Protein AF-A0A172ZKB2-F1 (afdb_monomer_lite)

Structure (mmCIF, N/CA/C/O backbone):
data_AF-A0A172ZKB2-F1
#
_entry.id   AF-A0A172ZKB2-F1
#
loop_
_atom_site.group_PDB
_atom_site.id
_atom_site.type_symbol
_atom_site.label_atom_id
_atom_site.label_alt_id
_atom_site.label_comp_id
_atom_site.label_asym_id
_atom_site.label_entity_id
_atom_site.label_seq_id
_atom_site.pdbx_PDB_ins_code
_atom_site.Cartn_x
_atom_site.Cartn_y
_atom_site.Cartn_z
_atom_site.occupancy
_atom_site.B_iso_or_equiv
_atom_site.auth_seq_id
_atom_site.auth_comp_id
_atom_site.auth_asym_id
_atom_site.auth_atom_id
_atom_site.pdbx_PDB_model_num
ATOM 1 N N . MET A 1 1 ? -13.747 -9.080 -24.572 1.00 35.06 1 MET A N 1
ATOM 2 C CA . MET A 1 1 ? -14.391 -10.137 -23.764 1.00 35.06 1 MET A CA 1
ATOM 3 C C . MET A 1 1 ? -13.462 -10.440 -22.599 1.00 35.06 1 MET A C 1
ATOM 5 O O . MET A 1 1 ? -12.469 -11.121 -22.793 1.00 35.06 1 MET A O 1
ATOM 9 N N . LEU A 1 2 ? -13.696 -9.823 -21.439 1.00 40.69 2 LEU A N 1
ATOM 10 C CA . LEU A 1 2 ? -12.913 -10.092 -20.231 1.00 40.69 2 LEU A CA 1
ATOM 11 C C . LEU A 1 2 ? -13.507 -11.337 -19.572 1.00 40.69 2 LEU A C 1
ATOM 13 O O . LEU A 1 2 ? -14.699 -11.358 -19.260 1.00 40.69 2 LEU A O 1
ATOM 17 N N . LEU A 1 3 ? -12.699 -12.386 -19.436 1.00 42.94 3 LEU A N 1
ATOM 18 C CA . LEU A 1 3 ? -13.095 -13.616 -18.763 1.00 42.94 3 LEU A CA 1
ATOM 19 C C . LEU A 1 3 ? -13.333 -13.290 -17.284 1.00 42.94 3 LEU A C 1
ATOM 21 O O . LEU A 1 3 ? -12.391 -13.045 -16.534 1.00 42.94 3 LEU A O 1
ATOM 25 N N . LYS A 1 4 ? -14.605 -13.267 -16.874 1.00 50.28 4 LYS A N 1
ATOM 26 C CA . LYS A 1 4 ? -14.997 -13.319 -15.465 1.00 50.28 4 LYS A CA 1
ATOM 27 C C . LYS A 1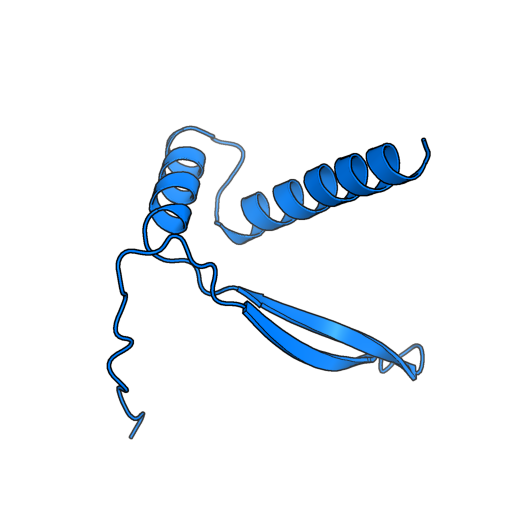 4 ? -14.665 -14.721 -14.955 1.00 50.28 4 LYS A C 1
ATOM 29 O O . LYS A 1 4 ? -15.484 -15.626 -15.055 1.00 50.28 4 LYS A O 1
ATOM 34 N N . GLY A 1 5 ? -13.432 -14.915 -14.502 1.00 48.09 5 GLY A N 1
ATOM 35 C CA . GLY A 1 5 ? -13.091 -16.058 -13.667 1.00 48.09 5 GLY A CA 1
ATOM 36 C C . GLY A 1 5 ? -13.657 -15.805 -12.277 1.00 48.09 5 GLY A C 1
ATOM 37 O O . GLY A 1 5 ? -13.295 -14.813 -11.647 1.00 48.09 5 GLY A O 1
ATOM 38 N N . ASP A 1 6 ? -14.566 -16.662 -11.818 1.00 45.00 6 ASP A N 1
ATOM 39 C CA . ASP A 1 6 ? -15.103 -16.588 -10.463 1.00 45.00 6 ASP A CA 1
ATOM 40 C C . ASP A 1 6 ? -13.961 -16.768 -9.453 1.00 45.00 6 ASP A C 1
ATOM 42 O O . ASP A 1 6 ? -13.422 -17.864 -9.268 1.00 45.00 6 ASP A O 1
ATOM 46 N N . VAL A 1 7 ? -13.573 -15.679 -8.787 1.00 52.69 7 VAL A N 1
ATOM 47 C CA . VAL A 1 7 ? -12.654 -15.740 -7.650 1.00 52.69 7 VAL A CA 1
ATOM 48 C C . VAL A 1 7 ? -13.418 -16.372 -6.492 1.00 52.69 7 VAL A C 1
ATOM 50 O O . VAL A 1 7 ? -14.272 -15.753 -5.861 1.00 52.69 7 VAL A O 1
ATOM 53 N N . LYS A 1 8 ? -13.128 -17.644 -6.215 1.00 45.31 8 LYS A N 1
ATOM 54 C CA . LYS A 1 8 ? -13.719 -18.374 -5.093 1.00 45.31 8 LYS A CA 1
ATOM 55 C C . LYS A 1 8 ? -13.086 -17.882 -3.785 1.00 45.31 8 LYS A C 1
ATOM 57 O O . LYS A 1 8 ? -12.034 -18.367 -3.369 1.00 45.31 8 LYS A O 1
ATOM 62 N N . VAL A 1 9 ? -13.720 -16.907 -3.132 1.00 48.56 9 VAL A N 1
ATOM 63 C CA . VAL A 1 9 ? -13.295 -16.395 -1.819 1.00 48.56 9 VAL A CA 1
ATOM 64 C C . VAL A 1 9 ? -13.655 -17.416 -0.735 1.00 48.56 9 VAL A C 1
ATOM 66 O O . VAL A 1 9 ? -14.739 -17.412 -0.159 1.00 48.56 9 VAL A O 1
ATOM 69 N N . THR A 1 10 ? -12.745 -18.352 -0.469 1.00 42.53 10 THR A N 1
ATOM 70 C CA . THR A 1 10 ? -12.794 -19.194 0.738 1.00 42.53 10 THR A CA 1
ATOM 71 C C . THR A 1 10 ? -12.525 -18.340 1.980 1.00 42.53 10 THR A C 1
ATOM 73 O O . THR A 1 10 ? -11.593 -17.543 1.960 1.00 42.53 10 THR A O 1
ATOM 76 N N . GLN A 1 11 ? -13.304 -18.545 3.052 1.00 45.84 11 GLN A N 1
ATOM 77 C CA . GLN A 1 11 ? -13.205 -17.945 4.399 1.00 45.84 11 GLN A CA 1
ATOM 78 C C . GLN A 1 11 ? -11.841 -18.168 5.085 1.00 45.84 11 GLN A C 1
ATOM 80 O O . GLN A 1 11 ? -11.711 -18.848 6.097 1.00 45.84 11 GLN A O 1
ATOM 85 N N . ASN A 1 12 ? -10.799 -17.589 4.518 1.00 48.19 12 ASN A N 1
ATOM 86 C CA . ASN A 1 12 ? -9.466 -17.495 5.071 1.00 48.19 12 ASN A CA 1
ATOM 87 C C . ASN A 1 12 ? -9.067 -16.040 4.846 1.00 48.19 12 ASN A C 1
ATOM 89 O O . ASN A 1 12 ? -9.196 -15.557 3.724 1.00 48.19 12 ASN A O 1
ATOM 93 N N . ASN A 1 13 ? -8.634 -15.335 5.892 1.00 55.66 13 ASN A N 1
ATOM 94 C CA . ASN A 1 13 ? -8.156 -13.948 5.827 1.00 55.66 13 ASN A CA 1
ATOM 95 C C . ASN A 1 13 ? -6.856 -13.864 4.994 1.00 55.66 13 ASN A C 1
ATOM 97 O O . ASN A 1 13 ? -5.788 -13.569 5.521 1.00 55.66 13 ASN A O 1
ATOM 101 N N . LYS A 1 14 ? -6.912 -14.218 3.713 1.00 61.19 14 LYS A N 1
ATOM 102 C CA . LYS A 1 14 ? -5.779 -14.244 2.799 1.00 61.19 14 LYS A CA 1
ATOM 103 C C . LYS A 1 14 ? -5.766 -12.932 2.039 1.00 61.19 14 LYS A C 1
ATOM 105 O O . LYS A 1 14 ? -6.711 -12.609 1.327 1.00 61.19 14 LYS A O 1
ATOM 110 N N . LEU A 1 15 ? -4.686 -12.188 2.228 1.00 80.44 15 LEU A N 1
ATOM 111 C CA . LEU A 1 15 ? -4.344 -11.054 1.391 1.00 80.44 15 LEU A CA 1
ATOM 112 C C . LEU A 1 15 ? -3.844 -11.594 0.051 1.00 80.44 15 LEU A C 1
ATOM 114 O O . LEU A 1 15 ? -2.912 -12.397 0.028 1.00 80.44 15 LEU A O 1
ATOM 118 N N . ASN A 1 16 ? -4.466 -11.174 -1.046 1.00 84.94 16 ASN A N 1
ATOM 119 C CA . ASN A 1 16 ? -3.998 -11.525 -2.381 1.00 84.94 16 ASN A CA 1
ATOM 120 C C . ASN A 1 16 ? -3.047 -10.432 -2.870 1.00 84.94 16 ASN A C 1
ATOM 122 O O . ASN A 1 16 ? -3.438 -9.268 -2.987 1.00 84.94 16 ASN A O 1
ATOM 126 N N . LEU A 1 17 ? -1.807 -10.835 -3.140 1.00 89.00 17 LEU A N 1
ATOM 127 C CA . LEU A 1 17 ? -0.727 -9.977 -3.608 1.00 89.00 17 LEU A CA 1
ATOM 128 C C . LEU A 1 17 ? -0.217 -10.496 -4.948 1.00 89.00 17 LEU A C 1
ATOM 130 O O . LEU A 1 17 ? -0.009 -11.699 -5.107 1.00 89.00 17 LEU A O 1
ATOM 134 N N . LEU A 1 18 ? -0.004 -9.584 -5.888 1.00 89.56 18 LEU A N 1
ATOM 135 C CA . LEU A 1 18 ? 0.716 -9.838 -7.132 1.00 89.56 18 LEU A CA 1
ATOM 136 C C . LEU A 1 18 ? 1.988 -8.999 -7.102 1.00 89.56 18 LEU A C 1
ATOM 138 O O . LEU A 1 18 ? 1.916 -7.823 -6.747 1.00 89.56 18 LEU A O 1
ATOM 142 N N . SER A 1 19 ? 3.127 -9.583 -7.462 1.00 91.62 19 SER A N 1
ATOM 143 C CA . SER A 1 19 ? 4.372 -8.837 -7.618 1.00 91.62 19 SER A CA 1
ATOM 144 C C . SER A 1 19 ? 4.887 -8.920 -9.045 1.00 91.62 19 SER A C 1
ATOM 146 O O . SER A 1 19 ? 4.818 -9.960 -9.703 1.00 91.62 19 SER A O 1
ATOM 148 N N . GLU A 1 20 ? 5.388 -7.789 -9.521 1.00 93.31 20 GLU A N 1
ATOM 149 C CA . GLU A 1 20 ? 5.985 -7.627 -10.839 1.00 93.31 20 GLU A CA 1
ATOM 150 C C . GLU A 1 20 ? 7.299 -6.860 -10.692 1.00 93.31 20 GLU A C 1
ATOM 152 O O . GLU A 1 20 ? 7.439 -5.989 -9.832 1.00 93.31 20 GLU A O 1
ATOM 157 N N . LYS A 1 21 ? 8.284 -7.192 -11.527 1.00 94.25 21 LYS A N 1
ATOM 158 C CA . LYS A 1 21 ? 9.559 -6.478 -11.574 1.00 94.25 21 LYS A CA 1
ATOM 159 C C . LYS A 1 21 ? 9.545 -5.453 -12.698 1.00 94.25 21 LYS A C 1
ATOM 161 O O . LYS A 1 21 ? 9.228 -5.775 -13.840 1.00 94.25 21 LYS A O 1
ATOM 166 N N . PHE A 1 22 ? 9.961 -4.245 -12.366 1.00 93.00 22 PHE A N 1
ATOM 167 C CA . PHE A 1 22 ? 10.119 -3.113 -13.265 1.00 93.00 22 PHE A CA 1
ATOM 168 C C . PHE A 1 22 ? 11.587 -2.705 -13.301 1.00 93.00 22 PHE A C 1
ATOM 170 O O . PHE A 1 22 ? 12.340 -3.005 -12.380 1.00 93.00 22 PHE A O 1
ATOM 177 N N . VAL A 1 23 ? 12.000 -1.991 -14.342 1.00 92.81 23 VAL A N 1
ATOM 178 C CA . VAL A 1 23 ? 13.318 -1.352 -14.387 1.00 92.81 23 VAL A CA 1
ATOM 179 C C . VAL A 1 23 ? 13.104 0.150 -14.312 1.00 92.81 23 VAL A C 1
ATOM 181 O O . VAL A 1 23 ? 12.347 0.713 -15.104 1.00 92.81 23 VAL A O 1
ATOM 184 N N . ASN A 1 24 ? 13.753 0.801 -13.350 1.00 92.06 24 ASN A N 1
ATOM 185 C CA . ASN A 1 24 ? 13.768 2.252 -13.258 1.00 92.06 24 ASN A CA 1
ATOM 186 C C . ASN A 1 24 ? 14.502 2.824 -14.479 1.00 92.06 24 ASN A C 1
ATOM 188 O O . ASN A 1 24 ? 15.682 2.539 -14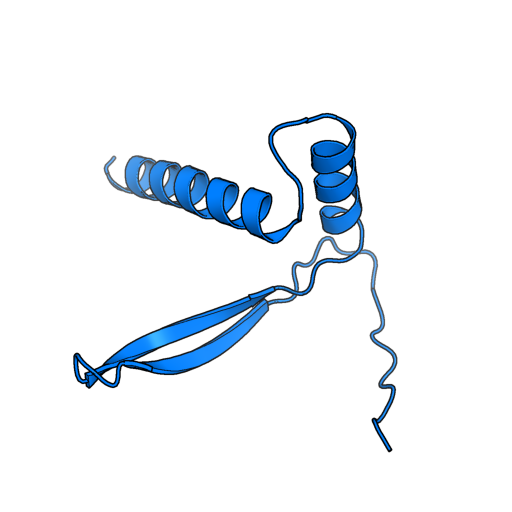.678 1.00 92.06 24 ASN A O 1
ATOM 192 N N . ALA A 1 25 ? 13.822 3.642 -15.278 1.00 89.06 25 ALA A N 1
ATOM 193 C CA . ALA A 1 25 ? 14.398 4.208 -16.496 1.00 89.06 25 ALA A CA 1
ATOM 194 C C . ALA A 1 25 ? 15.550 5.198 -16.231 1.00 89.06 25 ALA A C 1
ATOM 196 O O . ALA A 1 25 ? 16.406 5.374 -17.093 1.00 89.06 25 ALA A O 1
ATOM 197 N N . GLU A 1 26 ? 15.589 5.828 -15.055 1.00 93.00 26 GLU A N 1
ATOM 198 C CA . GLU A 1 26 ? 16.607 6.813 -14.679 1.00 93.00 26 GLU A CA 1
ATOM 199 C C . GLU A 1 26 ? 17.843 6.155 -14.055 1.00 93.00 26 GLU A C 1
ATOM 201 O O . GLU A 1 26 ? 18.969 6.562 -14.335 1.00 93.00 26 GLU A O 1
ATOM 206 N N . THR A 1 27 ? 17.650 5.131 -13.215 1.00 93.38 27 THR A N 1
ATOM 207 C CA . THR A 1 27 ? 18.749 4.492 -12.463 1.00 93.38 27 THR A CA 1
ATOM 208 C C . THR A 1 27 ? 19.187 3.140 -13.025 1.00 93.38 27 THR A C 1
ATOM 210 O O . THR A 1 27 ? 20.238 2.632 -12.636 1.00 93.38 27 THR A O 1
ATOM 213 N N . GLY A 1 28 ? 18.391 2.526 -13.905 1.00 93.12 28 GLY A N 1
ATOM 214 C CA . GLY A 1 28 ? 18.611 1.171 -14.422 1.00 93.12 28 GLY A CA 1
ATOM 215 C C . GLY A 1 28 ? 18.389 0.053 -13.395 1.00 93.12 28 GLY A C 1
ATOM 216 O O . GLY A 1 28 ? 18.667 -1.107 -13.691 1.00 93.12 28 GLY A O 1
ATOM 217 N N . GLN A 1 29 ? 17.916 0.376 -12.187 1.00 95.25 29 GLN A N 1
ATOM 218 C CA . GLN A 1 29 ? 17.722 -0.598 -11.110 1.00 95.25 29 GLN A CA 1
ATOM 219 C C . GLN A 1 29 ? 16.388 -1.340 -11.231 1.00 95.25 29 GLN A C 1
ATOM 221 O O . GLN A 1 29 ? 15.381 -0.757 -11.635 1.00 95.25 29 GLN A O 1
ATOM 226 N N . GLU A 1 30 ? 16.370 -2.612 -10.822 1.00 93.94 30 GLU A N 1
ATOM 227 C CA . GLU A 1 30 ? 15.125 -3.367 -10.664 1.00 93.94 30 GLU A CA 1
ATOM 228 C C . GLU A 1 30 ? 14.304 -2.810 -9.490 1.00 93.94 30 GLU A C 1
ATOM 230 O O . GLU A 1 30 ? 14.814 -2.638 -8.383 1.00 93.94 30 GLU A O 1
ATOM 235 N N . ILE A 1 31 ? 13.021 -2.558 -9.733 1.00 93.5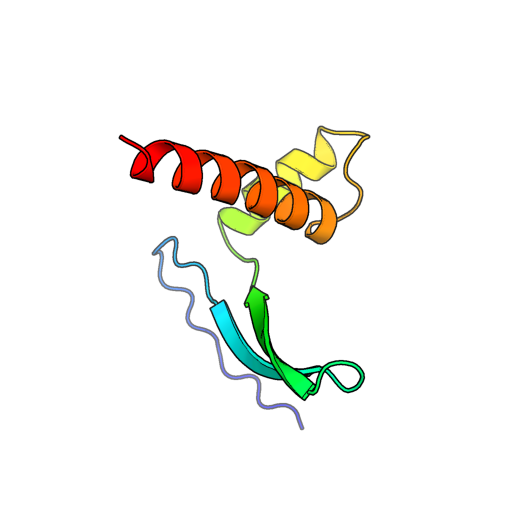0 31 ILE A N 1
ATOM 236 C CA . ILE A 1 31 ? 12.022 -2.157 -8.743 1.00 93.50 31 ILE A CA 1
ATOM 237 C C . ILE A 1 31 ? 10.969 -3.258 -8.672 1.00 93.50 31 ILE A C 1
ATOM 239 O O . ILE A 1 31 ? 10.438 -3.680 -9.695 1.00 93.50 31 ILE A O 1
ATOM 243 N N . GLU A 1 32 ? 10.623 -3.696 -7.468 1.00 92.44 32 GLU A N 1
ATOM 244 C CA . GLU A 1 32 ? 9.478 -4.579 -7.262 1.00 92.44 32 GLU A CA 1
ATOM 245 C C . GLU A 1 32 ? 8.210 -3.743 -7.060 1.00 92.44 32 GLU A C 1
ATOM 247 O O . GLU A 1 32 ? 8.115 -2.943 -6.128 1.00 92.44 32 GLU A O 1
ATOM 252 N N . GLY A 1 33 ? 7.238 -3.907 -7.955 1.00 91.81 33 GLY A N 1
ATOM 253 C CA . GLY A 1 33 ? 5.896 -3.364 -7.791 1.00 91.81 33 GLY A CA 1
ATOM 254 C C . GLY A 1 33 ? 4.971 -4.432 -7.229 1.00 91.81 33 GLY A C 1
ATOM 255 O O . GLY A 1 33 ? 4.970 -5.572 -7.688 1.00 91.81 33 GLY A O 1
ATOM 256 N N . VAL A 1 34 ? 4.172 -4.056 -6.233 1.00 91.50 34 VAL A N 1
ATOM 257 C CA . VAL A 1 34 ? 3.223 -4.954 -5.572 1.00 91.50 34 VAL A CA 1
ATOM 258 C C . VAL A 1 34 ? 1.812 -4.418 -5.769 1.00 91.50 34 VAL A C 1
ATOM 260 O O . VAL A 1 34 ? 1.5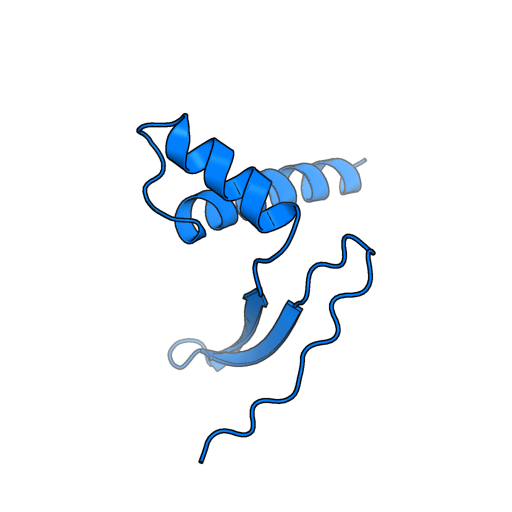01 -3.301 -5.361 1.00 91.50 34 VAL A O 1
ATOM 263 N N . THR A 1 35 ? 0.945 -5.231 -6.365 1.00 91.19 35 THR A N 1
ATOM 264 C CA . THR A 1 35 ? -0.494 -4.970 -6.451 1.00 91.19 35 THR A CA 1
ATOM 265 C C . THR A 1 35 ? -1.213 -5.735 -5.349 1.00 91.19 35 THR A C 1
ATOM 267 O O . THR A 1 35 ? -1.054 -6.949 -5.212 1.00 91.19 35 THR A O 1
ATOM 270 N N . ILE A 1 36 ? -2.031 -5.023 -4.574 1.00 90.00 36 ILE A N 1
ATOM 271 C CA . ILE A 1 36 ? -2.804 -5.580 -3.462 1.00 90.00 36 ILE A CA 1
ATOM 272 C C . ILE A 1 36 ? -4.280 -5.603 -3.840 1.00 90.00 36 ILE A C 1
ATOM 274 O O . ILE A 1 36 ? -4.877 -4.557 -4.091 1.00 90.00 36 ILE A O 1
ATOM 278 N N . MET A 1 37 ? -4.890 -6.787 -3.824 1.00 90.75 37 MET A N 1
ATOM 279 C CA . MET A 1 37 ? -6.338 -6.914 -3.980 1.00 90.75 37 MET A CA 1
ATOM 280 C C . MET A 1 37 ? -7.003 -6.816 -2.607 1.00 90.75 37 MET A C 1
ATOM 282 O O . MET A 1 37 ? -6.816 -7.675 -1.742 1.00 90.75 37 MET A O 1
ATOM 286 N N . VAL A 1 38 ? -7.779 -5.751 -2.411 1.00 90.50 38 VAL A N 1
ATOM 287 C CA . VAL A 1 38 ? -8.456 -5.443 -1.147 1.00 90.50 38 VAL A CA 1
ATOM 288 C C . VAL A 1 38 ? -9.883 -5.986 -1.175 1.00 90.50 38 VAL A C 1
ATOM 290 O O . VAL A 1 38 ? -10.737 -5.459 -1.884 1.00 90.50 38 VAL A O 1
ATOM 293 N N . ASP A 1 39 ? -10.151 -7.017 -0.375 1.00 87.69 39 ASP A N 1
ATOM 294 C CA . ASP A 1 39 ? -11.486 -7.605 -0.227 1.00 87.69 39 ASP A CA 1
ATOM 295 C C . ASP A 1 39 ? -11.718 -8.138 1.204 1.00 87.69 39 ASP A C 1
ATOM 297 O O . ASP A 1 39 ? -10.811 -8.168 2.048 1.00 87.69 39 ASP A O 1
ATOM 301 N N . GLY A 1 40 ? -12.954 -8.532 1.506 1.00 89.19 40 GLY A N 1
ATOM 302 C CA . GLY A 1 40 ? -13.343 -9.183 2.751 1.00 89.19 40 GLY A CA 1
ATOM 303 C C . GLY A 1 40 ? -13.076 -8.321 3.984 1.00 89.19 40 GLY A C 1
ATOM 304 O O . GLY A 1 40 ? -13.418 -7.140 4.032 1.00 89.19 40 GLY A O 1
ATOM 305 N N . LYS A 1 41 ? -12.468 -8.918 5.016 1.00 89.56 41 LYS A N 1
ATOM 306 C CA . LYS A 1 41 ? -12.227 -8.233 6.297 1.00 89.56 41 LYS A CA 1
ATOM 307 C C . LYS A 1 41 ? -11.243 -7.071 6.188 1.00 89.56 41 LYS A C 1
ATOM 309 O O . LYS A 1 41 ? -11.388 -6.107 6.930 1.00 89.56 41 LYS A O 1
ATOM 314 N N . LEU A 1 42 ? -10.272 -7.141 5.273 1.00 90.00 42 LEU A N 1
ATOM 315 C CA . LEU A 1 42 ? -9.353 -6.026 5.051 1.00 90.00 42 LEU A CA 1
ATOM 316 C C . LEU A 1 42 ? -10.106 -4.822 4.491 1.00 90.00 42 LEU A C 1
ATOM 318 O O . LEU A 1 42 ? -9.945 -3.719 5.001 1.00 90.00 42 LEU A O 1
ATOM 322 N N . LYS A 1 43 ? -10.976 -5.048 3.499 1.00 93.25 43 LYS A N 1
ATOM 323 C CA . LYS A 1 43 ? -11.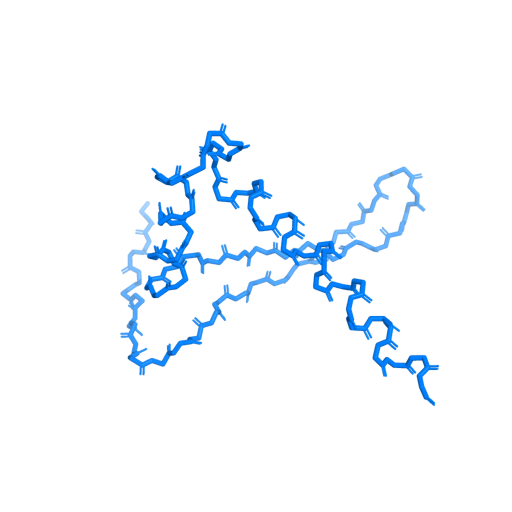843 -3.997 2.960 1.00 93.25 43 LYS A CA 1
ATOM 324 C C . LYS A 1 43 ? -12.691 -3.365 4.064 1.00 93.25 43 LYS A C 1
ATOM 326 O O . LYS A 1 43 ? -12.698 -2.151 4.193 1.00 93.25 43 LYS A O 1
ATOM 331 N N . GLN A 1 44 ? -13.340 -4.185 4.895 1.00 94.31 44 GLN A N 1
ATOM 332 C CA . GLN A 1 44 ? -14.158 -3.696 6.011 1.00 94.31 44 GLN A CA 1
ATOM 333 C C . GLN A 1 44 ? -13.348 -2.846 6.998 1.00 94.31 44 GLN A C 1
ATOM 335 O O . GLN A 1 44 ? -13.822 -1.805 7.435 1.00 94.31 44 GLN A O 1
ATOM 340 N N . ALA A 1 45 ? -12.122 -3.258 7.329 1.00 93.12 45 ALA A N 1
ATOM 341 C CA . ALA A 1 45 ? -11.251 -2.482 8.208 1.00 93.12 45 ALA A CA 1
ATOM 342 C C . ALA A 1 45 ? -10.868 -1.128 7.587 1.00 93.12 45 ALA A C 1
ATOM 344 O O . ALA A 1 45 ? -10.945 -0.106 8.263 1.00 93.12 45 ALA A O 1
ATOM 345 N N . LEU A 1 46 ? -10.506 -1.106 6.301 1.00 94.88 46 LEU A N 1
ATOM 346 C CA . LEU A 1 46 ? -10.171 0.133 5.593 1.00 94.88 46 LEU A CA 1
ATOM 347 C C . LEU A 1 46 ? -11.390 1.056 5.439 1.00 94.88 46 LEU A C 1
ATOM 349 O O . LEU A 1 46 ? -11.259 2.260 5.633 1.00 94.88 46 LEU A O 1
ATOM 353 N N . ASP A 1 47 ? -12.575 0.501 5.168 1.00 96.06 47 ASP A N 1
ATOM 354 C CA . ASP A 1 47 ? -13.840 1.247 5.136 1.00 96.06 47 ASP A CA 1
ATOM 355 C C . ASP A 1 47 ? -14.134 1.923 6.475 1.00 96.06 47 ASP A C 1
ATOM 357 O O . ASP A 1 47 ? -14.547 3.080 6.511 1.00 96.06 47 ASP A O 1
ATOM 361 N N . ILE A 1 48 ? -13.928 1.216 7.588 1.00 96.81 48 ILE A N 1
ATOM 362 C CA . ILE A 1 48 ? -14.116 1.780 8.929 1.00 96.81 48 ILE A CA 1
ATOM 363 C C . ILE A 1 48 ? -13.168 2.963 9.143 1.00 96.81 48 ILE A C 1
ATOM 365 O O . ILE A 1 48 ? -13.617 4.002 9.616 1.00 96.81 48 ILE A O 1
ATOM 369 N N . ILE A 1 49 ? -11.894 2.828 8.762 1.00 96.06 49 ILE A N 1
ATOM 370 C CA . ILE A 1 49 ? -10.893 3.894 8.914 1.00 96.06 49 ILE A CA 1
ATOM 371 C C . ILE A 1 49 ? -11.285 5.131 8.098 1.00 96.06 49 ILE A C 1
ATOM 373 O O . ILE A 1 49 ? -11.292 6.223 8.656 1.00 96.06 49 ILE A O 1
ATOM 377 N N . ILE A 1 50 ? -11.666 4.968 6.824 1.00 96.44 50 ILE A N 1
ATOM 378 C CA . ILE A 1 50 ? -12.129 6.093 5.988 1.00 96.44 50 ILE A CA 1
ATOM 379 C C . ILE A 1 50 ? -13.355 6.767 6.607 1.00 96.44 50 ILE A C 1
ATOM 381 O O . ILE A 1 50 ? -13.430 7.986 6.666 1.00 96.44 50 ILE A O 1
ATOM 385 N N . ASN A 1 51 ? -14.326 5.990 7.086 1.00 96.19 51 ASN A N 1
ATOM 386 C CA . ASN A 1 51 ? -15.570 6.557 7.613 1.00 96.19 51 ASN A CA 1
ATOM 387 C C . ASN A 1 51 ? -15.406 7.246 8.977 1.00 96.19 51 ASN A C 1
ATOM 389 O O . ASN A 1 51 ? -16.301 7.978 9.394 1.00 96.19 51 ASN A O 1
ATOM 393 N N . GLN A 1 52 ? -14.320 6.969 9.701 1.00 95.38 52 GLN A N 1
ATOM 394 C CA . GLN A 1 52 ? -14.086 7.479 11.056 1.00 95.38 52 GLN A CA 1
ATOM 395 C C . GLN A 1 52 ? -12.971 8.523 11.135 1.00 95.38 52 GLN A C 1
ATOM 397 O O . GLN A 1 52 ? -12.802 9.131 12.190 1.00 95.38 52 GLN A O 1
ATOM 402 N N . SER A 1 53 ? -12.218 8.732 10.056 1.00 91.88 53 SER A N 1
ATOM 403 C CA . SER A 1 53 ? -11.108 9.678 10.005 1.00 91.88 53 SER A CA 1
ATOM 404 C C . SER A 1 53 ? -11.320 10.698 8.894 1.00 91.88 53 SER A C 1
ATOM 406 O O . SER A 1 53 ? -11.553 10.330 7.749 1.00 91.88 53 SER A O 1
ATOM 408 N N . GLU A 1 54 ? -11.166 11.981 9.215 1.00 92.25 54 GLU A N 1
ATOM 409 C CA . GLU A 1 54 ? -11.121 13.052 8.209 1.00 92.25 54 GLU A CA 1
ATOM 410 C C . GLU A 1 54 ? -9.768 13.105 7.473 1.00 92.25 54 GLU A C 1
ATOM 412 O O . GLU A 1 54 ? -9.640 13.783 6.456 1.00 92.25 54 GLU A O 1
ATOM 417 N N . GLU A 1 55 ? -8.756 12.384 7.966 1.00 93.00 55 GLU A N 1
ATOM 418 C CA . GLU A 1 55 ? -7.391 12.398 7.424 1.00 93.00 55 GLU A CA 1
ATOM 419 C C . GLU A 1 55 ? -7.225 11.497 6.194 1.00 93.00 55 GLU A C 1
ATOM 421 O O . GLU A 1 55 ? -6.288 11.680 5.418 1.00 93.00 55 GLU A O 1
ATOM 426 N N . TYR A 1 56 ? -8.123 10.525 6.007 1.00 96.00 56 TYR A N 1
ATOM 427 C CA . TYR A 1 56 ? -8.008 9.515 4.960 1.00 96.00 56 TYR A CA 1
ATOM 428 C C . TYR A 1 56 ? -9.162 9.586 3.973 1.00 96.00 56 TYR A C 1
ATOM 430 O O . TYR A 1 56 ? -10.324 9.401 4.327 1.00 96.00 56 TYR A O 1
ATOM 438 N N . THR A 1 57 ? -8.828 9.769 2.697 1.00 93.94 57 THR A N 1
ATOM 439 C CA . THR A 1 57 ? -9.831 9.888 1.626 1.00 93.94 57 THR A CA 1
ATOM 440 C C . THR A 1 57 ? -9.951 8.626 0.780 1.00 93.94 57 THR A C 1
ATOM 442 O O . THR A 1 57 ? -10.946 8.425 0.083 1.00 93.94 57 THR A O 1
ATOM 445 N N . ASN A 1 58 ? -8.935 7.760 0.811 1.00 94.31 58 ASN A N 1
ATOM 446 C CA . ASN A 1 58 ? -8.881 6.545 0.006 1.00 94.31 58 ASN A CA 1
ATOM 447 C C . ASN A 1 58 ? -8.010 5.456 0.654 1.00 94.31 58 ASN A C 1
ATOM 449 O O . ASN A 1 58 ? -7.171 5.715 1.515 1.00 94.31 58 ASN A O 1
ATOM 453 N N . TYR A 1 59 ? -8.185 4.209 0.205 1.00 94.94 59 TYR A N 1
ATOM 454 C CA . TYR A 1 59 ? -7.431 3.068 0.735 1.00 94.94 59 TYR A CA 1
ATOM 455 C C . TYR A 1 59 ? -5.922 3.179 0.502 1.00 94.94 59 TYR A C 1
ATOM 457 O O . TYR A 1 59 ? -5.151 2.664 1.306 1.00 94.94 59 TYR A O 1
ATOM 465 N N . THR A 1 60 ? -5.485 3.825 -0.582 1.00 93.38 60 THR A N 1
ATOM 466 C CA . THR A 1 60 ? -4.063 3.918 -0.939 1.00 93.38 60 THR A CA 1
ATOM 467 C C . THR A 1 60 ? -3.281 4.743 0.079 1.00 93.38 60 THR A C 1
ATOM 469 O O . THR A 1 60 ? -2.155 4.384 0.412 1.00 93.38 60 THR A O 1
ATOM 472 N N . GLU A 1 61 ? -3.862 5.824 0.601 1.00 95.19 61 GLU A N 1
ATOM 473 C CA . GLU A 1 61 ? -3.285 6.607 1.706 1.00 95.19 61 GLU A CA 1
ATOM 474 C C . GLU A 1 61 ? -3.110 5.758 2.962 1.00 95.19 61 GLU A C 1
ATOM 476 O O . GLU A 1 6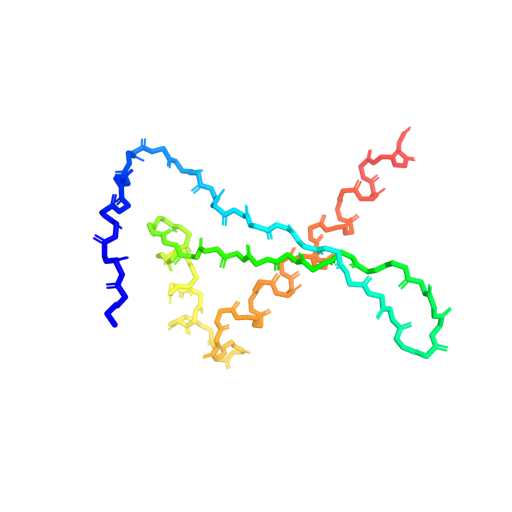1 ? -2.005 5.664 3.491 1.00 95.19 61 GLU A O 1
ATOM 481 N N . ILE A 1 62 ? -4.163 5.050 3.368 1.00 95.75 62 ILE A N 1
ATOM 482 C CA . ILE A 1 62 ? -4.127 4.200 4.560 1.00 95.75 62 ILE A CA 1
ATOM 483 C C . ILE A 1 62 ? -3.075 3.092 4.407 1.00 95.75 62 ILE A C 1
ATOM 485 O O . ILE A 1 62 ? -2.269 2.854 5.304 1.00 95.75 62 ILE A O 1
ATOM 489 N N . ILE A 1 63 ? -3.057 2.409 3.258 1.00 93.94 63 ILE A N 1
ATOM 490 C CA . ILE A 1 63 ? -2.112 1.319 2.985 1.00 93.94 63 ILE A CA 1
ATOM 491 C C . ILE A 1 63 ? -0.670 1.836 2.971 1.00 93.94 63 ILE A C 1
ATOM 493 O O . ILE A 1 63 ? 0.211 1.168 3.511 1.00 93.94 63 ILE A O 1
ATOM 497 N N . ARG A 1 64 ? -0.420 3.021 2.403 1.00 93.81 64 ARG A N 1
ATOM 498 C CA . ARG A 1 64 ? 0.905 3.658 2.399 1.00 93.81 64 ARG A CA 1
ATOM 499 C C . ARG A 1 64 ? 1.425 3.842 3.823 1.00 93.81 64 ARG A C 1
ATOM 501 O O . ARG A 1 64 ? 2.532 3.394 4.120 1.00 93.81 64 ARG A O 1
ATOM 508 N N . ASP A 1 65 ? 0.617 4.424 4.702 1.00 95.31 65 ASP A N 1
ATOM 509 C CA . ASP A 1 65 ? 1.007 4.676 6.091 1.00 95.31 65 ASP A CA 1
ATOM 510 C C . ASP A 1 65 ? 1.214 3.371 6.863 1.00 95.31 65 ASP A C 1
ATOM 512 O O . ASP A 1 65 ? 2.219 3.210 7.559 1.00 95.31 65 ASP A O 1
ATOM 516 N N . ILE A 1 66 ? 0.319 2.393 6.680 1.00 93.38 66 ILE A N 1
ATOM 517 C CA . ILE A 1 66 ? 0.463 1.054 7.267 1.00 93.38 66 ILE A CA 1
ATOM 518 C C . ILE A 1 66 ? 1.785 0.407 6.840 1.00 93.38 66 ILE A C 1
ATOM 520 O O . ILE A 1 66 ? 2.461 -0.190 7.679 1.00 93.38 66 ILE A O 1
ATOM 524 N N . ILE A 1 67 ? 2.175 0.521 5.567 1.00 93.38 67 ILE A N 1
ATOM 525 C CA . ILE A 1 67 ? 3.438 -0.035 5.065 1.00 93.38 67 ILE A CA 1
ATOM 526 C C . ILE A 1 67 ? 4.634 0.675 5.710 1.00 93.38 67 ILE A C 1
ATOM 528 O O . ILE A 1 67 ? 5.538 -0.004 6.198 1.00 93.38 67 ILE A O 1
ATOM 532 N N . PHE A 1 68 ? 4.656 2.008 5.788 1.00 94.50 68 PHE A N 1
ATOM 533 C CA . PHE A 1 68 ? 5.768 2.732 6.426 1.00 94.50 68 PHE A CA 1
ATOM 534 C C . PHE A 1 68 ? 5.889 2.415 7.921 1.00 94.50 68 PHE A C 1
ATOM 536 O O . PHE A 1 68 ? 6.962 2.044 8.400 1.00 94.50 68 PHE A O 1
ATOM 543 N N . ILE A 1 69 ? 4.780 2.475 8.657 1.00 94.88 69 ILE A N 1
ATOM 544 C CA . ILE A 1 69 ? 4.757 2.166 10.092 1.00 94.88 69 ILE A CA 1
ATOM 545 C C . ILE A 1 69 ? 5.132 0.697 10.327 1.00 94.88 69 ILE A C 1
ATOM 547 O O . ILE A 1 69 ? 5.899 0.373 11.237 1.00 94.88 69 ILE A O 1
ATOM 551 N N . GLY A 1 70 ? 4.590 -0.209 9.513 1.00 93.06 70 GLY A N 1
ATOM 552 C CA . GLY A 1 70 ? 4.852 -1.641 9.594 1.00 93.06 70 GLY A CA 1
ATOM 553 C C . GLY A 1 70 ? 6.314 -1.981 9.317 1.00 93.06 70 GLY A C 1
ATOM 554 O O . GLY A 1 70 ? 6.927 -2.711 10.095 1.00 93.06 70 GLY A O 1
ATOM 555 N N . THR A 1 71 ? 6.896 -1.419 8.255 1.00 92.56 71 THR A N 1
ATOM 556 C CA . THR A 1 71 ? 8.307 -1.641 7.895 1.00 92.56 71 THR A CA 1
ATOM 557 C C . THR A 1 71 ? 9.252 -1.121 8.971 1.00 92.56 71 THR A C 1
ATOM 559 O O . THR A 1 71 ? 10.192 -1.834 9.322 1.00 92.56 71 THR A O 1
ATOM 562 N N . GLN A 1 72 ? 8.975 0.044 9.570 1.00 93.88 72 GLN A N 1
ATOM 563 C CA . GLN A 1 72 ? 9.758 0.550 10.700 1.00 93.88 72 GLN A CA 1
ATOM 564 C C . GLN A 1 72 ? 9.740 -0.433 11.881 1.00 93.88 72 GLN A C 1
ATOM 566 O O . GLN A 1 72 ? 10.799 -0.812 12.381 1.00 93.88 72 GLN A O 1
ATOM 571 N N . LYS A 1 73 ? 8.556 -0.910 12.285 1.00 95.00 73 LYS A N 1
ATOM 572 C CA . LYS A 1 73 ? 8.411 -1.875 13.392 1.00 95.00 73 LYS A CA 1
ATOM 573 C C . LYS A 1 73 ? 9.141 -3.192 13.127 1.00 95.00 73 LYS A C 1
ATOM 575 O O . LYS A 1 73 ? 9.735 -3.764 14.039 1.00 95.00 73 LYS A O 1
ATOM 580 N N . VAL A 1 74 ? 9.099 -3.685 11.888 1.00 94.25 74 VAL A N 1
ATOM 581 C CA . VAL A 1 74 ? 9.837 -4.891 11.482 1.00 94.25 74 VAL A CA 1
ATOM 582 C C . VAL A 1 74 ? 11.345 -4.640 11.510 1.00 94.25 74 VAL A C 1
ATOM 584 O O . VAL A 1 74 ? 12.093 -5.453 12.041 1.00 94.25 74 VAL A O 1
ATOM 587 N N . ALA A 1 75 ? 11.812 -3.502 10.999 1.00 92.31 75 ALA A N 1
ATOM 588 C CA . ALA A 1 75 ? 13.231 -3.163 11.028 1.00 92.31 75 ALA A CA 1
ATOM 589 C C . ALA A 1 75 ? 13.767 -3.045 12.466 1.00 92.31 75 ALA A C 1
ATOM 591 O O . ALA A 1 75 ? 14.883 -3.478 12.749 1.00 92.31 75 ALA A O 1
ATOM 592 N N . GLU A 1 76 ? 12.979 -2.485 13.385 1.00 93.81 76 GLU A N 1
ATOM 593 C CA . GLU A 1 76 ? 13.314 -2.398 14.811 1.00 93.81 76 GLU A CA 1
ATOM 594 C C . GLU A 1 76 ? 13.354 -3.769 15.496 1.00 93.81 76 GLU A C 1
ATOM 596 O O . GLU A 1 76 ? 14.200 -3.992 16.362 1.00 93.81 76 GLU A O 1
ATOM 601 N N . SER A 1 77 ? 12.475 -4.701 15.116 1.00 91.69 77 SER A N 1
ATOM 602 C CA . SER A 1 77 ? 12.435 -6.033 15.730 1.00 91.69 77 SER A CA 1
ATOM 603 C C . SER A 1 77 ? 13.633 -6.908 15.352 1.00 91.69 77 SER A C 1
ATOM 605 O O . SER A 1 77 ? 14.036 -7.744 16.157 1.00 91.69 77 SER A O 1
ATOM 607 N N . ILE A 1 78 ? 14.222 -6.685 14.171 1.00 92.94 78 ILE A N 1
ATOM 608 C CA . ILE A 1 78 ? 15.389 -7.424 13.659 1.00 92.94 78 ILE A CA 1
ATOM 609 C C . ILE A 1 78 ? 16.714 -6.885 14.225 1.00 92.94 78 ILE A C 1
ATOM 611 O O . ILE A 1 78 ? 17.704 -7.605 14.267 1.00 92.94 78 ILE A O 1
ATOM 615 N N . LYS A 1 79 ? 16.761 -5.628 14.682 1.00 77.25 79 LYS A N 1
ATOM 616 C CA . LYS A 1 79 ? 17.971 -5.010 15.263 1.00 77.25 79 LYS A CA 1
ATOM 617 C C . LYS A 1 79 ? 18.287 -5.463 16.701 1.00 77.25 79 LYS A C 1
ATOM 619 O O . LYS A 1 79 ? 19.196 -4.902 17.311 1.00 77.25 79 LYS A O 1
ATOM 624 N N . LYS A 1 80 ? 17.522 -6.409 17.247 1.00 54.16 80 LYS A N 1
ATOM 625 C CA . LYS A 1 80 ? 17.754 -7.027 18.560 1.00 54.16 80 LYS A CA 1
ATOM 626 C C . LYS A 1 80 ? 18.674 -8.231 18.439 1.00 54.16 80 LYS A C 1
ATOM 628 O O . LYS A 1 80 ? 19.485 -8.406 19.371 1.00 54.16 80 LYS A O 1
#

pLDDT: mean 84.15, std 17.95, range [35.06, 96.81]

Sequence (80 aa):
MLLKGDVKVTQNNKLNLLSEKFVNAETGQEIEGVTIMVDGKLKQALDIIINQSEEYTNYTEIIRDIIFIGTQKVAESIKK

Organism: NCBI:txid1616788

Secondary structure (DSSP, 8-state):
----------SS-PPEEEEEEEE-TTT--EEEEEEEE--HHHHHHHHHHHHH-TT-SSHHHHHHHHHHHHHHHHHHHHT-

Foldseek 3Di:
DDDPDPPPDDPDPDWDKDWDWDADPVPRDIDIDIDTDQDDPNVVVLVVCCVPDPVDDDSVVVVVVCVVVVVVVVVVVVVD

Radius of gyration: 16.51 Å; chains: 1; bounding box: 34×32×42 Å